Protein AF-C0CPZ6-F1 (afdb_monomer)

InterPro domains:
  IPR032525 Peptidase family U32, C-terminal [PF16325] (3-83)

Structure (mmCIF, N/CA/C/O backbone):
data_AF-C0CPZ6-F1
#
_entry.id   AF-C0CPZ6-F1
#
loop_
_atom_site.group_PDB
_atom_site.id
_atom_site.type_symbol
_atom_site.label_atom_id
_atom_site.label_alt_id
_atom_site.label_comp_id
_atom_site.label_asym_id
_atom_site.label_entity_id
_atom_site.label_seq_id
_atom_site.pdbx_PDB_ins_code
_atom_site.Cartn_x
_atom_site.Cartn_y
_atom_site.Cartn_z
_atom_site.occupancy
_atom_site.B_iso_or_equiv
_atom_site.auth_seq_id
_atom_site.auth_comp_id
_atom_site.auth_asym_id
_atom_site.auth_atom_id
_atom_site.pdbx_PDB_model_num
ATOM 1 N N . MET A 1 1 ? 2.869 23.919 -5.354 1.00 59.31 1 MET A N 1
ATOM 2 C CA . MET A 1 1 ? 3.395 22.561 -5.624 1.00 59.31 1 MET A CA 1
ATOM 3 C C . MET A 1 1 ? 2.331 21.588 -5.157 1.00 59.31 1 MET A C 1
ATOM 5 O O . MET A 1 1 ? 1.765 21.848 -4.108 1.00 59.31 1 MET A O 1
ATOM 9 N N . LYS A 1 2 ? 2.018 20.532 -5.917 1.00 64.31 2 LYS A N 1
ATOM 10 C CA . LYS A 1 2 ? 1.176 19.451 -5.389 1.00 64.31 2 LYS A CA 1
ATOM 11 C C . LYS A 1 2 ? 2.025 18.672 -4.388 1.00 64.31 2 LYS A C 1
ATOM 13 O O . LYS A 1 2 ? 3.010 18.059 -4.798 1.00 64.31 2 LYS A O 1
ATOM 18 N N . GLU A 1 3 ? 1.711 18.784 -3.105 1.00 89.19 3 GLU A N 1
ATOM 19 C CA . GLU A 1 3 ? 2.356 17.974 -2.075 1.00 89.19 3 GLU A CA 1
ATOM 20 C C . GLU A 1 3 ? 1.785 16.556 -2.133 1.00 89.19 3 GLU A C 1
ATOM 22 O O . GLU A 1 3 ? 0.608 16.360 -2.443 1.00 89.19 3 GLU A O 1
ATOM 27 N N . TYR A 1 4 ? 2.640 15.562 -1.906 1.00 93.75 4 TYR A N 1
ATOM 28 C CA . TYR A 1 4 ? 2.231 14.164 -1.886 1.00 93.75 4 TYR A CA 1
ATOM 29 C C . TYR A 1 4 ? 2.598 13.540 -0.552 1.00 93.75 4 TYR A C 1
ATOM 31 O O . TYR A 1 4 ? 3.741 13.640 -0.103 1.00 93.75 4 TYR A O 1
ATOM 39 N N . THR A 1 5 ? 1.644 12.822 0.025 1.00 95.50 5 THR A N 1
ATOM 40 C CA . THR A 1 5 ? 1.851 12.014 1.220 1.00 95.50 5 THR A CA 1
ATOM 41 C C . THR A 1 5 ? 2.162 10.584 0.810 1.00 95.50 5 THR A C 1
ATOM 43 O O . THR A 1 5 ? 1.358 9.910 0.168 1.00 95.50 5 THR A O 1
ATOM 46 N N . TYR A 1 6 ? 3.345 10.101 1.180 1.00 96.50 6 TYR A N 1
ATOM 47 C CA . TYR A 1 6 ? 3.749 8.719 0.942 1.00 96.50 6 TYR A CA 1
ATOM 48 C C . TYR A 1 6 ? 3.002 7.762 1.877 1.00 96.50 6 TYR A C 1
ATOM 50 O O . TYR A 1 6 ? 3.050 7.929 3.097 1.00 96.50 6 TYR A O 1
ATOM 58 N N . LEU A 1 7 ? 2.330 6.753 1.324 1.00 97.38 7 LEU A N 1
ATOM 59 C CA . LEU A 1 7 ? 1.537 5.795 2.101 1.00 97.38 7 LEU A CA 1
ATOM 60 C C . LEU A 1 7 ? 2.286 4.483 2.338 1.00 97.38 7 LEU A C 1
ATOM 62 O O . LEU A 1 7 ? 2.114 3.873 3.390 1.00 97.38 7 LEU A O 1
ATOM 66 N N . GLY A 1 8 ? 3.137 4.075 1.398 1.00 97.44 8 GLY A N 1
ATOM 67 C CA . GLY A 1 8 ? 3.892 2.826 1.442 1.00 97.44 8 GLY A CA 1
ATOM 68 C C . GLY A 1 8 ? 4.283 2.366 0.040 1.00 97.44 8 GLY A C 1
ATOM 69 O O . GLY A 1 8 ? 4.004 3.047 -0.949 1.00 97.44 8 GLY A O 1
ATOM 70 N N . PHE A 1 9 ? 4.909 1.199 -0.047 1.00 98.19 9 PHE A N 1
ATOM 71 C CA . PHE A 1 9 ? 5.163 0.516 -1.311 1.00 98.19 9 PHE A CA 1
ATOM 72 C C . PHE A 1 9 ? 4.705 -0.935 -1.210 1.00 98.19 9 PHE A C 1
ATOM 74 O O . PHE A 1 9 ? 4.620 -1.482 -0.109 1.00 98.19 9 PHE A O 1
ATOM 81 N N . VAL A 1 10 ? 4.410 -1.536 -2.357 1.00 98.25 10 VAL A N 1
ATOM 82 C CA . VAL A 1 10 ? 4.048 -2.948 -2.467 1.00 98.25 10 VAL A CA 1
ATOM 83 C C . VAL A 1 10 ? 5.285 -3.794 -2.211 1.00 98.25 10 VAL A C 1
ATOM 85 O O . VAL A 1 10 ? 6.203 -3.833 -3.031 1.00 98.25 10 VAL A O 1
ATOM 88 N N . GLU A 1 11 ? 5.305 -4.459 -1.065 1.00 98.00 11 GLU A N 1
ATOM 89 C CA . GLU A 1 11 ? 6.372 -5.382 -0.688 1.00 98.00 11 GLU A CA 1
ATOM 90 C C . GLU A 1 11 ? 6.188 -6.708 -1.425 1.00 98.00 11 GLU A C 1
ATOM 92 O O . GLU A 1 11 ? 7.107 -7.194 -2.081 1.00 98.00 11 GLU A O 1
ATOM 97 N N . GLU A 1 12 ? 4.973 -7.252 -1.361 1.00 97.25 12 GLU A N 1
ATOM 98 C CA . GLU A 1 12 ? 4.591 -8.540 -1.935 1.00 97.25 12 GLU A CA 1
ATOM 99 C C . GLU A 1 12 ? 3.120 -8.518 -2.376 1.00 97.25 12 GLU A C 1
ATOM 101 O O . GLU A 1 12 ? 2.354 -7.616 -2.021 1.00 97.25 12 GLU A O 1
ATOM 106 N N . LEU A 1 13 ? 2.724 -9.521 -3.162 1.00 97.06 13 LEU A N 1
ATOM 107 C CA . LEU A 1 13 ? 1.336 -9.740 -3.561 1.00 97.06 13 LEU A CA 1
ATOM 108 C C . LEU A 1 13 ? 0.811 -11.020 -2.927 1.00 97.06 13 LEU A C 1
ATOM 110 O O . LEU A 1 13 ? 1.491 -12.048 -2.952 1.00 97.06 13 LEU A O 1
ATOM 114 N N . THR A 1 14 ? -0.415 -10.976 -2.414 1.00 95.38 14 THR A N 1
ATOM 115 C CA . THR A 1 14 ? -1.110 -12.197 -1.997 1.00 95.38 14 THR A CA 1
ATOM 116 C C . THR A 1 14 ? -1.517 -13.028 -3.225 1.00 95.38 14 THR A C 1
ATOM 118 O O . THR A 1 14 ? -1.559 -12.496 -4.341 1.00 95.38 14 THR A O 1
ATOM 121 N N . PRO A 1 15 ? -1.860 -14.321 -3.064 1.00 93.56 15 PRO A N 1
ATOM 122 C CA . PRO A 1 15 ? -2.395 -15.139 -4.157 1.00 93.56 15 PRO A CA 1
ATOM 123 C C . PRO A 1 15 ? -3.647 -14.544 -4.826 1.00 93.56 15 PRO A C 1
ATOM 125 O O . PRO A 1 15 ? -3.880 -14.766 -6.012 1.00 93.56 15 PRO A O 1
ATOM 128 N N . GLU A 1 16 ? -4.429 -13.756 -4.086 1.00 91.62 16 GLU A N 1
ATOM 129 C CA . GLU A 1 16 ? -5.622 -13.044 -4.560 1.00 91.62 16 GLU A CA 1
ATOM 130 C C . GLU A 1 16 ? -5.288 -11.717 -5.265 1.00 91.62 16 GLU A C 1
A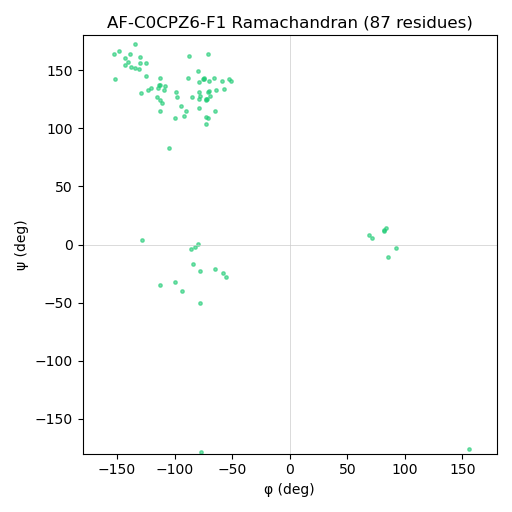TOM 132 O O . GLU A 1 16 ? -6.184 -11.035 -5.760 1.00 91.62 16 GLU A O 1
ATOM 137 N N . GLY A 1 17 ? -4.007 -11.341 -5.325 1.00 93.50 17 GLY A N 1
ATOM 138 C CA . GLY A 1 17 ? -3.527 -10.127 -5.982 1.00 93.50 17 GLY A CA 1
ATOM 139 C C . GLY A 1 17 ? -3.610 -8.860 -5.130 1.00 93.50 17 GLY A C 1
ATOM 140 O O . GLY A 1 17 ? -3.466 -7.765 -5.677 1.00 93.50 17 GLY A O 1
ATOM 141 N N . MET A 1 18 ? -3.826 -8.977 -3.815 1.00 96.44 18 MET A N 1
ATOM 142 C CA . MET A 1 18 ? -3.799 -7.822 -2.914 1.00 96.44 18 MET A CA 1
ATOM 143 C C . MET A 1 18 ? -2.362 -7.360 -2.669 1.00 96.44 18 MET A C 1
ATOM 145 O O . MET A 1 18 ? -1.451 -8.180 -2.545 1.00 96.44 18 MET A O 1
ATOM 149 N N . ALA A 1 19 ? -2.161 -6.048 -2.562 1.00 97.94 19 ALA A N 1
ATOM 150 C CA . ALA A 1 19 ? -0.866 -5.480 -2.218 1.00 97.94 19 ALA A CA 1
ATOM 151 C C . ALA A 1 19 ? -0.623 -5.576 -0.717 1.00 97.94 19 ALA A C 1
ATOM 153 O O . ALA A 1 19 ? -1.315 -4.919 0.059 1.00 97.94 19 ALA A O 1
ATOM 154 N N . GLN A 1 20 ? 0.401 -6.319 -0.316 1.00 98.31 20 GLN A N 1
ATOM 155 C CA . GLN A 1 20 ? 0.944 -6.194 1.023 1.00 98.31 20 GLN A CA 1
ATOM 156 C C . GLN A 1 20 ? 1.823 -4.946 1.105 1.00 98.31 20 GLN A C 1
ATOM 158 O O . GLN A 1 20 ? 2.753 -4.781 0.310 1.00 98.31 20 GLN A O 1
ATOM 163 N N . ILE A 1 21 ? 1.557 -4.096 2.093 1.00 98.12 21 ILE A N 1
ATOM 164 C CA . ILE A 1 21 ? 2.350 -2.897 2.362 1.00 98.12 21 ILE A CA 1
ATOM 165 C C . ILE A 1 21 ? 2.640 -2.759 3.856 1.00 98.12 21 ILE A C 1
ATOM 167 O O . ILE A 1 21 ? 1.812 -3.115 4.696 1.00 98.12 21 ILE A O 1
ATOM 171 N N . THR A 1 22 ? 3.759 -2.115 4.178 1.00 98.06 22 THR A N 1
ATOM 172 C CA . THR A 1 22 ? 3.963 -1.473 5.480 1.00 98.06 22 THR A CA 1
ATOM 173 C C . THR A 1 22 ? 3.508 -0.017 5.388 1.00 98.06 22 THR A C 1
ATOM 175 O O . THR A 1 22 ? 4.154 0.803 4.722 1.00 98.06 22 THR A O 1
ATOM 178 N N . GLN A 1 23 ? 2.403 0.324 6.051 1.00 95.50 23 GLN A N 1
ATOM 179 C CA . GLN A 1 23 ? 1.842 1.675 6.006 1.00 95.50 23 GLN A CA 1
ATOM 180 C C . GLN A 1 23 ? 2.784 2.697 6.671 1.00 95.50 23 GLN A C 1
ATOM 182 O O . GLN A 1 23 ? 3.444 2.415 7.676 1.00 95.50 23 GLN A O 1
ATOM 187 N N . ARG A 1 24 ? 2.854 3.912 6.108 1.00 97.19 24 ARG A N 1
ATOM 188 C CA . ARG A 1 24 ? 3.585 5.060 6.681 1.00 97.19 24 ARG A CA 1
ATOM 189 C C . ARG A 1 24 ? 2.699 6.205 7.153 1.00 97.19 24 ARG A C 1
ATOM 191 O O 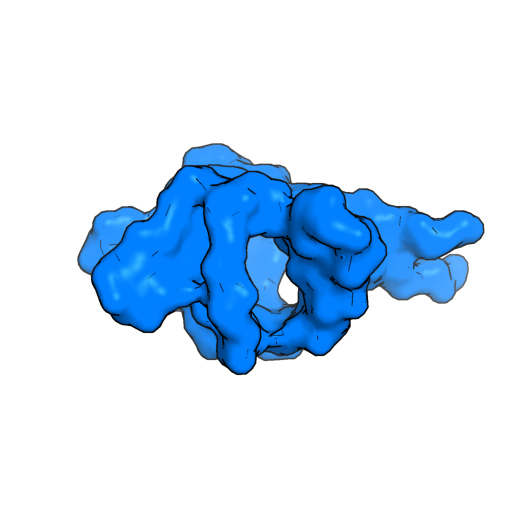. ARG A 1 24 ? 3.057 6.869 8.121 1.00 97.19 24 ARG A O 1
ATOM 198 N N . ASN A 1 25 ? 1.590 6.454 6.465 1.00 96.19 25 ASN A N 1
ATOM 199 C CA . ASN A 1 25 ? 0.655 7.533 6.766 1.00 96.19 25 ASN A CA 1
ATOM 200 C C . ASN A 1 25 ? -0.783 7.044 6.629 1.00 96.19 25 ASN A C 1
ATOM 202 O O . ASN A 1 25 ? -1.056 6.133 5.846 1.00 96.19 25 ASN A O 1
ATOM 206 N N . LYS A 1 26 ? -1.702 7.665 7.379 1.00 95.69 26 LYS A N 1
ATOM 207 C CA . LYS A 1 26 ? -3.110 7.263 7.400 1.00 95.69 26 LYS A CA 1
ATOM 208 C C . LYS A 1 26 ? -3.784 7.463 6.043 1.00 95.69 26 LYS A C 1
ATOM 210 O O . LYS A 1 26 ? -3.727 8.555 5.477 1.00 95.69 26 LYS A O 1
ATOM 215 N N . PHE A 1 27 ? -4.499 6.428 5.616 1.00 96.56 27 PHE A N 1
ATOM 216 C CA . PHE A 1 27 ? -5.449 6.434 4.507 1.00 96.56 27 PHE A CA 1
ATOM 217 C C . PHE A 1 27 ? -6.644 5.533 4.853 1.00 96.56 27 PHE A C 1
ATOM 219 O O . PHE A 1 27 ? -6.552 4.700 5.765 1.00 96.56 27 PHE A O 1
ATOM 226 N N . SER A 1 28 ? -7.765 5.721 4.159 1.00 97.62 28 SER A N 1
ATOM 227 C CA . SER A 1 28 ? -9.023 5.011 4.434 1.00 97.62 28 SER A CA 1
ATOM 228 C C . SER A 1 28 ? -9.633 4.399 3.174 1.00 97.62 28 SER A C 1
ATOM 230 O O . SER A 1 28 ? -9.311 4.795 2.053 1.00 97.62 28 SER A O 1
ATOM 232 N N . VAL A 1 29 ? -10.539 3.439 3.349 1.00 98.12 29 VAL A N 1
ATOM 233 C CA . VAL A 1 29 ? -11.397 2.955 2.259 1.00 98.12 29 VAL A CA 1
ATOM 234 C C . VAL A 1 29 ? -12.221 4.124 1.699 1.00 98.12 29 VAL A C 1
ATOM 236 O O . VAL A 1 29 ? -12.674 4.995 2.438 1.00 98.12 29 VAL A O 1
ATOM 239 N N . GLY A 1 30 ? -12.386 4.167 0.377 1.00 97.62 30 GLY A N 1
ATOM 240 C CA . GLY A 1 30 ? -13.052 5.252 -0.351 1.00 97.62 30 GLY A CA 1
ATOM 241 C C . GLY A 1 30 ? -12.141 6.432 -0.705 1.00 97.62 30 GLY A C 1
ATOM 242 O O . GLY A 1 30 ? -12.524 7.279 -1.513 1.00 97.62 30 GLY A O 1
ATOM 243 N N . GLU A 1 31 ? -10.926 6.483 -0.163 1.00 96.12 31 GLU A N 1
ATOM 244 C CA . GLU A 1 31 ? -9.971 7.555 -0.430 1.00 96.12 31 GLU A CA 1
ATOM 245 C C . GLU A 1 31 ? -9.341 7.420 -1.824 1.00 96.12 31 GLU A C 1
ATOM 247 O O . GLU A 1 31 ? -9.058 6.311 -2.293 1.00 96.12 31 GLU A O 1
ATOM 252 N N . LYS A 1 32 ? -9.115 8.555 -2.496 1.00 96.94 32 LYS A N 1
ATOM 253 C CA . LYS A 1 32 ? -8.379 8.603 -3.763 1.00 96.94 32 LYS A CA 1
ATOM 254 C C . LYS A 1 32 ? -6.879 8.671 -3.505 1.00 96.94 32 LYS A C 1
ATOM 256 O O . LYS A 1 32 ? -6.406 9.562 -2.802 1.00 96.94 32 LYS A O 1
ATOM 261 N N . ILE A 1 33 ? -6.140 7.759 -4.121 1.00 96.81 33 ILE A N 1
ATOM 262 C CA . ILE A 1 33 ? -4.681 7.689 -4.053 1.00 96.81 33 ILE A CA 1
ATOM 263 C C . ILE A 1 33 ? -4.106 7.473 -5.455 1.00 96.81 33 ILE A C 1
ATOM 265 O O . ILE A 1 33 ? -4.833 7.219 -6.414 1.00 96.81 33 ILE A O 1
ATOM 269 N N . GLU A 1 34 ? -2.789 7.541 -5.573 1.00 97.31 34 GLU A N 1
ATOM 270 C CA . GLU A 1 34 ? -2.052 7.179 -6.772 1.00 97.31 34 GLU A CA 1
ATOM 271 C C . GLU A 1 34 ? -1.182 5.947 -6.530 1.00 97.31 34 GLU A C 1
ATOM 273 O O . GLU A 1 34 ? -0.473 5.857 -5.523 1.00 97.31 34 GLU A O 1
ATOM 278 N N . VAL A 1 35 ? -1.192 5.037 -7.504 1.00 98.00 35 VAL A N 1
ATOM 279 C CA . VAL A 1 35 ? -0.205 3.963 -7.639 1.00 98.00 35 VAL A CA 1
ATOM 280 C C . VAL A 1 35 ? 0.822 4.392 -8.678 1.00 98.00 35 VAL A C 1
ATOM 282 O O . VAL A 1 35 ? 0.522 4.458 -9.873 1.00 98.00 35 VAL A O 1
ATOM 285 N N . MET A 1 36 ? 2.03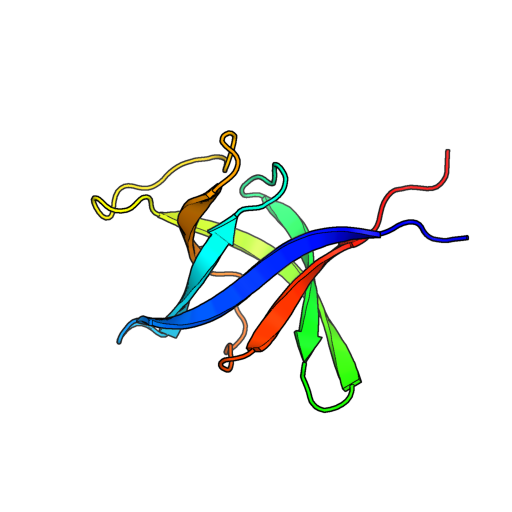1 4.695 -8.220 1.00 97.44 36 MET A N 1
ATOM 286 C CA . MET A 1 36 ? 3.175 5.013 -9.065 1.00 97.44 36 MET A CA 1
ATOM 287 C C . MET A 1 36 ? 3.932 3.725 -9.390 1.00 97.44 36 MET A C 1
ATOM 289 O O . MET A 1 36 ? 4.490 3.070 -8.508 1.00 97.44 36 MET A O 1
ATOM 293 N N . LYS A 1 37 ? 3.934 3.368 -10.671 1.00 96.00 37 LYS A N 1
ATOM 294 C CA . LYS A 1 37 ? 4.597 2.185 -11.214 1.00 96.00 37 LYS A CA 1
ATOM 295 C C . LYS A 1 37 ? 6.101 2.441 -11.397 1.00 96.00 37 LYS A C 1
ATOM 297 O O . LYS A 1 37 ? 6.484 3.563 -1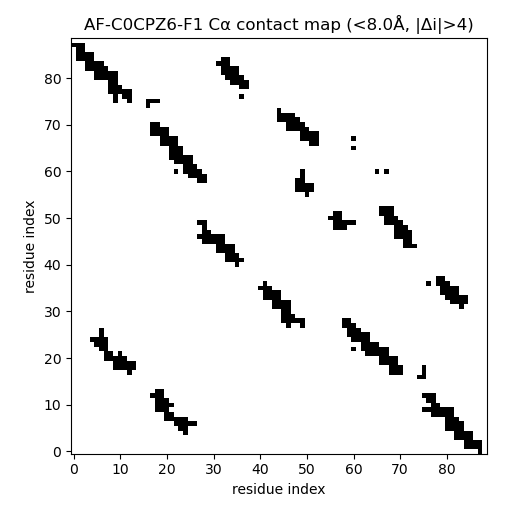1.745 1.00 96.00 37 LYS A O 1
ATOM 302 N N . PRO A 1 38 ? 6.961 1.411 -11.283 1.00 91.81 38 PRO A N 1
ATOM 303 C CA . PRO A 1 38 ? 8.392 1.524 -11.589 1.00 91.81 38 PRO A CA 1
ATOM 304 C C . PRO A 1 38 ? 8.696 1.982 -13.024 1.00 91.81 38 PRO A C 1
ATOM 306 O O . PRO A 1 38 ? 9.749 2.559 -13.278 1.00 91.81 38 PRO A O 1
ATOM 309 N N . ASP A 1 39 ? 7.771 1.751 -13.961 1.00 92.62 39 ASP A N 1
ATOM 310 C CA . ASP A 1 39 ? 7.878 2.203 -15.354 1.00 92.62 39 ASP A CA 1
ATOM 311 C C . ASP A 1 39 ? 7.513 3.688 -15.569 1.00 92.62 39 ASP A C 1
ATOM 313 O O . ASP A 1 39 ? 7.565 4.182 -16.695 1.00 92.62 39 ASP A O 1
ATOM 317 N N . GLY A 1 40 ? 7.157 4.407 -14.499 1.00 91.00 40 GLY A N 1
ATOM 318 C CA . GLY A 1 40 ? 6.842 5.835 -14.514 1.00 91.00 40 GLY A CA 1
ATOM 319 C C . GLY A 1 40 ? 5.363 6.173 -14.716 1.00 91.00 40 GLY A C 1
ATOM 320 O O . GLY A 1 40 ? 5.004 7.352 -14.654 1.00 91.00 40 GLY A O 1
ATOM 321 N N . ARG A 1 41 ? 4.481 5.186 -14.929 1.00 95.69 41 ARG A N 1
ATOM 322 C CA 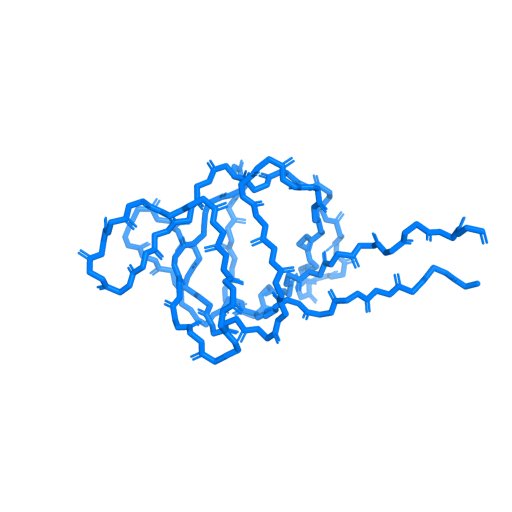. ARG A 1 41 ? 3.029 5.429 -14.967 1.00 95.69 41 ARG A CA 1
ATOM 323 C C . ARG A 1 41 ? 2.495 5.761 -13.572 1.00 95.69 41 ARG A C 1
ATOM 325 O O . ARG A 1 41 ? 2.860 5.115 -12.598 1.00 95.69 41 ARG A O 1
ATOM 332 N N . ASN A 1 42 ? 1.561 6.708 -13.498 1.00 96.00 42 ASN A N 1
ATOM 333 C CA . ASN A 1 42 ? 0.792 7.004 -12.287 1.00 96.00 42 ASN A CA 1
ATOM 334 C C . ASN A 1 42 ? -0.679 6.679 -12.547 1.00 96.00 42 ASN A C 1
ATOM 336 O O . ASN A 1 42 ? -1.244 7.139 -13.541 1.00 96.00 42 ASN A O 1
ATOM 340 N N . LEU A 1 43 ? -1.281 5.873 -11.678 1.00 96.88 43 LEU A N 1
ATOM 341 C CA . LEU A 1 43 ? -2.683 5.478 -11.771 1.00 96.88 43 LEU A CA 1
ATOM 342 C C . LEU A 1 43 ? -3.449 6.085 -10.598 1.00 96.88 43 LEU A C 1
ATOM 344 O O . LEU A 1 43 ? -3.198 5.700 -9.460 1.00 96.88 43 LEU A O 1
ATOM 348 N N . GLU A 1 44 ? -4.383 6.998 -10.868 1.00 96.88 44 GLU A N 1
ATOM 349 C CA . GLU A 1 44 ? -5.345 7.449 -9.856 1.00 96.88 44 GLU A CA 1
ATOM 350 C C . GLU A 1 44 ? -6.358 6.327 -9.603 1.00 96.88 44 GLU A C 1
ATOM 352 O O . GLU A 1 44 ? -7.001 5.826 -10.530 1.00 96.88 44 GLU A O 1
ATOM 357 N N . VAL A 1 45 ? -6.482 5.916 -8.346 1.00 97.19 45 VAL A N 1
ATOM 358 C CA . VAL A 1 45 ? -7.323 4.798 -7.916 1.00 97.19 45 VAL A CA 1
ATOM 359 C C . VAL A 1 45 ? -8.057 5.146 -6.625 1.00 97.19 45 VAL A C 1
ATOM 361 O O . VAL A 1 45 ? -7.692 6.074 -5.906 1.00 97.19 45 VAL A O 1
ATOM 364 N N . THR A 1 46 ? -9.089 4.369 -6.312 1.00 98.00 46 THR A N 1
ATOM 365 C CA . THR A 1 46 ? -9.811 4.460 -5.040 1.00 98.00 46 THR A CA 1
ATOM 366 C C . THR A 1 46 ? -9.498 3.234 -4.202 1.00 98.00 46 THR A C 1
ATOM 368 O O . THR A 1 46 ? -9.579 2.113 -4.707 1.00 98.00 46 THR A O 1
ATOM 371 N N . VAL A 1 47 ? -9.174 3.433 -2.926 1.00 97.94 47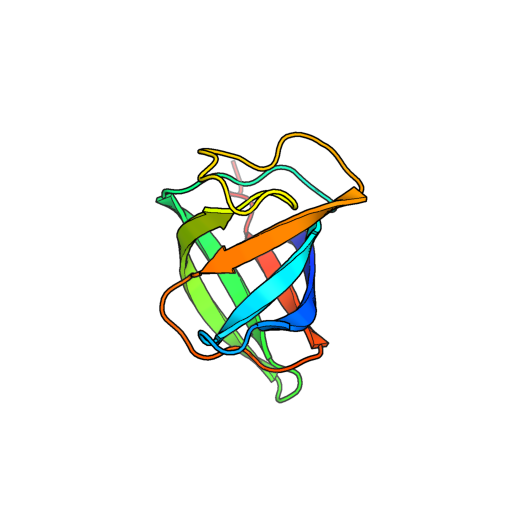 VAL A N 1
ATOM 372 C CA . VAL A 1 47 ? -8.982 2.337 -1.970 1.00 97.94 47 VAL A CA 1
ATOM 373 C C . VAL A 1 47 ? -10.311 1.615 -1.775 1.00 97.94 47 VAL A C 1
ATOM 375 O O . VAL A 1 47 ? -11.274 2.206 -1.293 1.00 97.94 47 VAL A O 1
ATOM 378 N N . ARG A 1 48 ? -10.388 0.346 -2.179 1.00 97.94 48 ARG A N 1
ATOM 379 C CA . ARG A 1 48 ? -11.625 -0.450 -2.131 1.00 97.94 48 ARG A CA 1
ATOM 380 C C . ARG A 1 48 ? -11.731 -1.261 -0.856 1.00 97.94 48 ARG A C 1
ATOM 382 O O . ARG A 1 48 ? -12.818 -1.390 -0.308 1.00 97.94 48 ARG A O 1
ATOM 389 N N . ARG A 1 49 ? -10.606 -1.822 -0.416 1.00 97.88 49 ARG A N 1
ATOM 390 C CA . ARG A 1 49 ? -10.548 -2.736 0.722 1.00 97.88 49 ARG A CA 1
ATOM 391 C C . ARG A 1 49 ? -9.185 -2.653 1.389 1.00 97.88 49 ARG A C 1
ATOM 393 O O . ARG A 1 49 ? -8.169 -2.541 0.702 1.00 97.88 49 ARG A O 1
ATOM 400 N N . ILE A 1 50 ? -9.182 -2.738 2.713 1.00 98.19 50 ILE A N 1
ATOM 401 C CA . ILE A 1 50 ? -7.980 -2.861 3.535 1.00 98.19 50 ILE A CA 1
ATOM 402 C C . ILE A 1 50 ? -8.203 -4.045 4.475 1.00 98.19 50 ILE A C 1
ATOM 404 O O . ILE A 1 50 ? -9.245 -4.109 5.127 1.00 98.19 50 ILE A O 1
ATOM 408 N N . LEU A 1 51 ? -7.241 -4.963 4.541 1.00 97.81 51 LEU A N 1
ATOM 409 C CA . LEU A 1 51 ? -7.203 -6.034 5.534 1.00 97.81 51 LEU A CA 1
ATOM 410 C C . LEU A 1 51 ? -6.036 -5.829 6.497 1.00 97.81 51 LEU A C 1
ATOM 412 O O . LEU A 1 51 ? -4.954 -5.403 6.078 1.00 97.81 51 LEU A O 1
ATOM 416 N N . ASN A 1 52 ? -6.250 -6.161 7.768 1.00 96.81 52 ASN A N 1
ATOM 417 C CA . ASN A 1 52 ? -5.180 -6.270 8.759 1.00 96.81 52 ASN A CA 1
ATOM 418 C C . ASN A 1 52 ? -4.391 -7.591 8.597 1.00 96.81 52 ASN A C 1
ATOM 420 O O . ASN A 1 52 ? -4.666 -8.400 7.708 1.00 96.81 52 ASN A O 1
ATOM 424 N N . GLU A 1 53 ? -3.398 -7.819 9.460 1.00 94.81 53 GLU A N 1
ATOM 425 C CA . GLU A 1 53 ? -2.591 -9.052 9.452 1.00 94.81 53 GLU A CA 1
ATOM 426 C C . GLU A 1 53 ? -3.394 -10.320 9.783 1.00 94.81 53 GLU A C 1
ATOM 428 O O . GLU A 1 53 ? -2.984 -11.416 9.408 1.00 94.81 53 GLU A O 1
ATOM 433 N N . GLU A 1 54 ? -4.546 -10.169 10.436 1.00 95.25 54 GLU A N 1
ATOM 434 C CA . GLU A 1 54 ? -5.470 -11.255 10.783 1.00 95.25 54 GLU A CA 1
ATOM 435 C C . GLU A 1 54 ? -6.455 -11.569 9.639 1.00 95.25 54 GLU A C 1
ATOM 437 O O . GLU A 1 54 ? -7.222 -12.528 9.722 1.00 95.25 54 GLU A O 1
ATOM 442 N N . GLY A 1 55 ? -6.412 -10.803 8.541 1.00 94.81 55 GLY A N 1
ATOM 443 C CA . GLY A 1 55 ? -7.296 -10.961 7.385 1.00 94.81 55 GLY A CA 1
ATOM 444 C C . GLY A 1 55 ? -8.675 -10.317 7.555 1.00 94.81 55 GLY A C 1
ATOM 445 O O . GLY A 1 55 ? -9.568 -10.570 6.743 1.00 94.81 55 GLY A O 1
ATOM 446 N N . GLU A 1 56 ? -8.864 -9.485 8.578 1.00 97.12 56 GLU A N 1
ATOM 447 C CA . GLU A 1 56 ? -10.115 -8.777 8.850 1.00 97.12 56 GLU A CA 1
ATOM 448 C C . GLU A 1 56 ? -10.174 -7.438 8.114 1.00 97.12 56 GLU A C 1
ATOM 450 O O . GLU A 1 56 ? -9.174 -6.725 8.000 1.00 97.12 56 GLU A O 1
ATOM 455 N N . GLU A 1 57 ? -11.367 -7.070 7.644 1.00 97.62 57 GLU A N 1
ATOM 456 C CA . GLU A 1 57 ? -11.597 -5.776 7.004 1.00 97.62 57 GLU A CA 1
ATOM 457 C C . GLU A 1 57 ? -11.528 -4.625 8.002 1.00 97.62 57 GLU A C 1
ATOM 459 O O . GLU A 1 57 ? -12.179 -4.639 9.047 1.00 97.62 57 GLU A O 1
ATOM 464 N N . VAL A 1 58 ? -10.774 -3.591 7.634 1.00 97.19 58 VAL A N 1
ATOM 465 C CA . VAL A 1 58 ? -10.667 -2.347 8.397 1.00 97.19 58 VAL A CA 1
ATOM 466 C C . VAL A 1 58 ? -11.007 -1.153 7.512 1.00 97.19 58 VAL A C 1
ATOM 468 O O . VAL A 1 58 ? -10.688 -1.115 6.325 1.00 97.19 58 VAL A O 1
ATOM 471 N N . GLU A 1 59 ? -11.641 -0.137 8.093 1.00 96.94 59 GLU A N 1
ATOM 472 C CA . GLU A 1 59 ? -12.043 1.064 7.346 1.00 96.94 59 GLU A CA 1
ATOM 473 C C . GLU A 1 59 ? -10.872 2.018 7.088 1.00 96.94 59 GLU A C 1
ATOM 475 O O . GLU A 1 59 ? -10.911 2.838 6.169 1.00 96.94 59 GLU A O 1
ATOM 480 N N . SER A 1 60 ? -9.817 1.934 7.901 1.00 94.50 60 SER A N 1
ATOM 481 C CA . SER A 1 60 ? -8.644 2.789 7.762 1.00 94.50 60 SER A CA 1
ATOM 482 C C . SER A 1 60 ? -7.374 2.140 8.290 1.00 94.50 60 SER A C 1
ATOM 484 O O . SER A 1 60 ? -7.415 1.187 9.066 1.00 94.50 60 SER A O 1
ATOM 486 N N . ALA A 1 61 ? -6.246 2.716 7.886 1.00 89.69 61 ALA A N 1
ATOM 487 C CA . ALA A 1 61 ? -4.911 2.390 8.356 1.00 89.69 61 ALA A CA 1
ATOM 488 C C . ALA A 1 61 ? -4.403 3.485 9.314 1.00 89.69 61 ALA A C 1
ATOM 490 O O . ALA A 1 61 ? -3.735 4.410 8.856 1.00 89.69 61 ALA A O 1
ATOM 491 N N . PRO A 1 62 ? -4.744 3.486 10.615 1.00 88.25 62 PRO A N 1
ATOM 492 C CA . PRO A 1 62 ? -4.431 4.607 11.505 1.00 88.25 62 PRO A CA 1
ATOM 493 C C . PRO A 1 62 ? -3.014 4.570 12.097 1.00 88.25 62 PRO A C 1
ATOM 495 O O . PRO A 1 62 ? -2.554 5.599 12.595 1.00 88.25 62 PRO A O 1
ATOM 498 N N . HIS A 1 63 ? -2.319 3.428 12.060 1.00 87.44 63 HIS A N 1
ATOM 499 C CA . HIS A 1 63 ? -1.053 3.230 12.770 1.00 87.44 63 HIS A CA 1
ATOM 500 C C . HIS A 1 63 ? 0.147 3.113 11.813 1.00 87.44 63 HIS A C 1
ATOM 502 O O . HIS A 1 63 ? 0.171 2.205 10.982 1.00 87.44 63 HIS A O 1
ATOM 508 N N . PRO A 1 64 ? 1.162 3.993 11.941 1.00 91.62 64 PRO A N 1
ATOM 509 C CA . PRO A 1 64 ? 2.440 3.847 11.252 1.00 91.62 64 PRO A CA 1
ATOM 510 C C . PRO A 1 64 ? 3.071 2.476 11.474 1.00 91.62 64 PRO A C 1
ATOM 512 O O . PRO A 1 64 ? 3.051 1.957 12.585 1.00 91.62 64 PRO A O 1
ATOM 515 N N . GLN A 1 65 ? 3.707 1.945 10.430 1.00 94.19 65 GLN A N 1
ATOM 516 C CA . GLN A 1 65 ? 4.403 0.652 10.414 1.00 94.19 65 GLN A CA 1
ATOM 517 C C . GLN A 1 65 ? 3.491 -0.579 10.527 1.00 94.19 65 GLN A C 1
ATOM 519 O O . GLN A 1 65 ? 3.997 -1.694 10.624 1.00 94.19 65 GLN A O 1
ATOM 524 N N . GLN A 1 66 ? 2.170 -0.402 10.466 1.00 94.88 66 GLN A N 1
ATOM 525 C CA . GLN A 1 66 ? 1.233 -1.518 10.392 1.00 94.88 66 GLN A CA 1
ATOM 526 C C . GLN A 1 66 ? 1.322 -2.195 9.019 1.00 94.88 66 GLN A C 1
ATOM 528 O O . GLN A 1 66 ? 1.267 -1.522 7.983 1.00 94.88 66 GLN A O 1
ATOM 533 N N . ARG A 1 67 ? 1.433 -3.525 9.013 1.00 97.69 67 ARG A N 1
ATOM 534 C CA . ARG A 1 67 ? 1.327 -4.331 7.796 1.00 97.69 67 ARG A CA 1
ATOM 535 C C . ARG A 1 67 ? -0.143 -4.488 7.422 1.00 97.69 67 ARG A C 1
ATOM 537 O O . ARG A 1 67 ? -0.975 -4.799 8.272 1.00 97.69 67 ARG A O 1
ATOM 544 N N . LEU A 1 68 ? -0.459 -4.233 6.159 1.00 97.75 68 LEU A N 1
ATOM 545 C CA . LEU A 1 68 ? -1.822 -4.243 5.633 1.00 97.75 68 LEU A CA 1
ATOM 546 C C . LEU A 1 68 ? -1.857 -4.869 4.246 1.00 97.75 68 LEU A C 1
ATOM 548 O O . LEU A 1 68 ? -0.865 -4.823 3.517 1.00 97.75 68 LEU A O 1
ATOM 552 N N . TYR A 1 69 ? -3.030 -5.368 3.865 1.00 98.12 69 TYR A N 1
ATOM 553 C CA . TYR A 1 69 ? -3.312 -5.824 2.508 1.00 98.12 69 TYR A CA 1
ATOM 554 C C . TYR A 1 69 ? -4.342 -4.910 1.863 1.00 98.12 69 TYR A C 1
ATOM 556 O O . TYR A 1 69 ? -5.426 -4.706 2.407 1.00 98.12 69 TYR A O 1
ATOM 564 N N . VAL A 1 70 ? -4.011 -4.348 0.707 1.00 97.94 70 VAL A N 1
ATOM 565 C CA . VAL A 1 70 ? -4.804 -3.297 0.067 1.00 97.94 70 VAL A CA 1
ATOM 566 C C . VAL A 1 70 ? -5.268 -3.747 -1.312 1.00 97.94 70 VAL A C 1
ATOM 568 O O . VAL A 1 70 ? -4.482 -4.260 -2.109 1.00 97.94 70 VAL A O 1
ATOM 571 N N . ASP A 1 71 ? -6.545 -3.508 -1.600 1.00 97.50 71 ASP A N 1
ATOM 572 C CA . ASP A 1 71 ? -7.105 -3.572 -2.949 1.00 97.50 71 ASP A CA 1
ATOM 573 C C . ASP A 1 71 ? -7.573 -2.182 -3.393 1.00 97.50 71 ASP A C 1
ATOM 575 O O . ASP A 1 71 ? -8.250 -1.452 -2.663 1.00 97.50 71 ASP A O 1
ATOM 579 N N . VAL A 1 72 ? -7.220 -1.833 -4.625 1.00 96.12 72 VAL A N 1
ATOM 580 C CA . VAL A 1 72 ? -7.596 -0.579 -5.291 1.00 96.12 72 VAL A CA 1
ATOM 581 C C . VAL A 1 72 ? -8.217 -0.824 -6.672 1.00 96.12 72 VAL A C 1
ATOM 583 O O . VAL A 1 72 ? -8.519 0.118 -7.408 1.00 96.12 72 VAL A O 1
ATOM 586 N N . GLY A 1 73 ? -8.411 -2.089 -7.058 1.00 93.56 73 GLY A N 1
ATOM 587 C CA . GLY A 1 73 ? -9.022 -2.460 -8.327 1.00 93.56 73 GLY A CA 1
ATOM 588 C C . GLY A 1 73 ? -8.122 -2.448 -9.548 1.00 93.56 73 GLY A C 1
ATOM 589 O O . GLY A 1 73 ? -8.642 -2.529 -10.662 1.00 93.56 73 GLY A O 1
ATOM 590 N N . VAL A 1 74 ? -6.810 -2.329 -9.359 1.00 93.25 74 VAL A N 1
ATOM 591 C CA . VAL A 1 74 ? -5.823 -2.526 -10.422 1.00 93.25 74 VAL A CA 1
ATOM 592 C C . VAL A 1 74 ? -4.820 -3.581 -9.991 1.00 93.25 74 VAL A C 1
ATOM 594 O O . VAL A 1 74 ? -4.594 -3.793 -8.804 1.00 93.25 74 VAL A O 1
ATOM 597 N N . THR A 1 75 ? -4.184 -4.224 -10.965 1.00 94.25 75 THR A N 1
ATOM 598 C CA . THR A 1 75 ? -3.099 -5.161 -10.685 1.00 94.25 75 THR A CA 1
ATOM 599 C C . THR A 1 75 ? -1.872 -4.409 -10.179 1.00 94.25 75 THR A C 1
ATOM 601 O O . THR A 1 75 ? -1.393 -3.459 -10.815 1.00 94.25 75 THR A O 1
ATOM 604 N N . PHE A 1 76 ? -1.350 -4.855 -9.044 1.00 95.88 76 PHE A N 1
ATOM 605 C CA . PHE A 1 76 ? -0.107 -4.366 -8.466 1.00 95.88 76 PHE A CA 1
ATOM 606 C C . PHE A 1 76 ? 1.111 -5.123 -8.999 1.00 95.88 76 PHE A C 1
ATOM 608 O O . PHE A 1 76 ? 1.003 -6.215 -9.557 1.00 95.88 76 PHE A O 1
ATOM 615 N N . GLN A 1 77 ? 2.281 -4.524 -8.820 1.00 95.31 77 GLN A N 1
ATOM 616 C CA . GLN A 1 77 ? 3.584 -5.157 -8.969 1.00 95.31 77 GLN A CA 1
ATOM 617 C C . GLN A 1 77 ? 4.428 -4.827 -7.732 1.00 95.31 77 GLN A C 1
ATOM 619 O O . GLN A 1 77 ? 4.236 -3.762 -7.139 1.00 95.31 77 GLN A O 1
ATOM 624 N N . PRO A 1 78 ? 5.368 -5.702 -7.335 1.00 96.19 78 PRO A N 1
ATOM 625 C CA . PRO A 1 78 ? 6.339 -5.354 -6.307 1.00 96.19 78 PRO A CA 1
ATOM 626 C C . PRO A 1 78 ? 7.027 -4.024 -6.632 1.00 96.19 78 PRO A C 1
ATOM 628 O O . PRO A 1 78 ? 7.345 -3.751 -7.792 1.00 96.19 78 PRO A O 1
ATOM 631 N N . TYR A 1 79 ? 7.256 -3.220 -5.596 1.00 96.56 79 TYR A N 1
ATOM 632 C CA . TYR A 1 79 ? 7.830 -1.871 -5.656 1.00 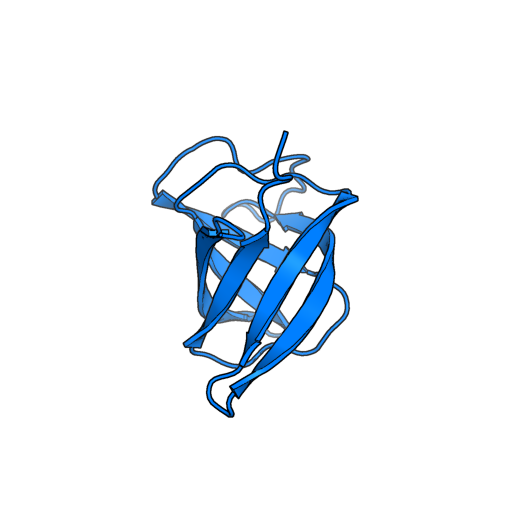96.56 79 TYR A CA 1
ATOM 633 C C . TYR A 1 79 ? 6.933 -0.773 -6.239 1.00 96.56 79 TYR A C 1
ATOM 635 O O . TYR A 1 79 ? 7.381 0.371 -6.342 1.00 96.56 79 TYR A O 1
ATOM 643 N N . ASP A 1 80 ? 5.669 -1.064 -6.556 1.00 98.19 80 ASP A N 1
ATOM 644 C CA . ASP A 1 80 ? 4.680 -0.011 -6.781 1.00 98.19 80 ASP A CA 1
ATOM 645 C C . ASP A 1 80 ? 4.576 0.882 -5.538 1.00 98.19 80 ASP A C 1
ATOM 647 O O . ASP A 1 80 ? 4.479 0.393 -4.411 1.00 98.19 80 ASP A O 1
ATOM 651 N N . ILE A 1 81 ? 4.571 2.198 -5.732 1.00 98.12 81 ILE A N 1
ATOM 652 C CA . ILE A 1 81 ? 4.470 3.175 -4.645 1.00 98.12 81 ILE A CA 1
ATOM 653 C C . ILE A 1 81 ? 3.028 3.654 -4.524 1.00 98.12 81 ILE A C 1
ATOM 655 O O . ILE A 1 81 ? 2.432 4.089 -5.507 1.00 98.12 81 I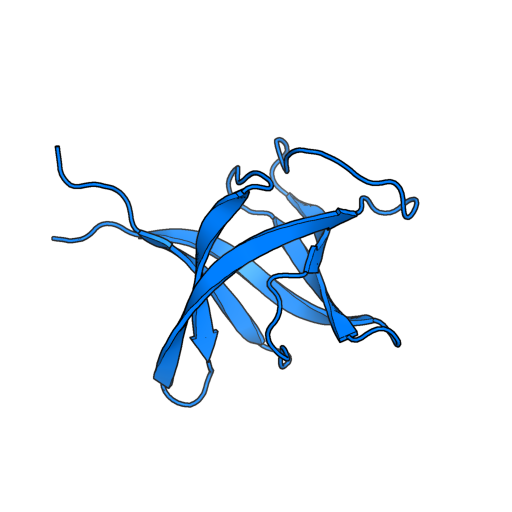LE A O 1
ATOM 659 N N . LEU A 1 82 ? 2.493 3.641 -3.306 1.00 97.88 82 LEU A N 1
ATOM 660 C CA . LEU A 1 82 ? 1.207 4.239 -2.975 1.00 97.88 82 LEU A CA 1
ATOM 661 C C . LEU A 1 82 ? 1.449 5.622 -2.370 1.00 97.88 82 LEU A C 1
ATOM 663 O O . LEU A 1 82 ? 2.194 5.779 -1.395 1.00 97.88 82 LEU A O 1
ATOM 667 N N . ARG A 1 83 ? 0.798 6.640 -2.930 1.00 97.31 83 ARG A N 1
ATOM 668 C CA . ARG A 1 83 ? 0.854 8.014 -2.418 1.00 97.31 83 ARG A CA 1
ATOM 669 C C . ARG A 1 83 ? -0.488 8.710 -2.558 1.00 97.31 83 ARG A C 1
ATOM 671 O O . ARG A 1 83 ? -1.256 8.393 -3.456 1.00 97.31 83 ARG A O 1
ATOM 678 N N . ARG A 1 84 ? -0.751 9.698 -1.717 1.00 95.69 84 ARG A N 1
ATOM 679 C CA . ARG A 1 84 ? -1.923 10.568 -1.828 1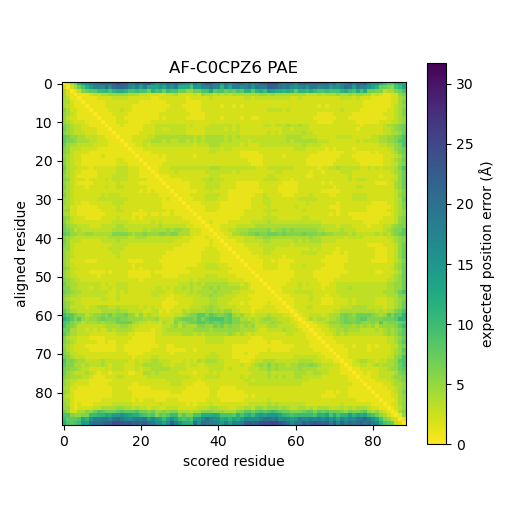.00 95.69 84 ARG A CA 1
ATOM 680 C C . ARG A 1 84 ? -1.503 11.951 -2.281 1.00 95.69 84 ARG A C 1
ATOM 682 O O . ARG A 1 84 ? -0.522 12.480 -1.771 1.00 95.69 84 ARG A O 1
ATOM 689 N N . GLN A 1 85 ? -2.242 12.530 -3.219 1.00 93.69 85 GLN A N 1
ATOM 690 C CA . GLN A 1 85 ? -2.092 13.940 -3.552 1.00 93.69 85 GLN A CA 1
ATOM 691 C C . GLN A 1 85 ? -2.823 14.779 -2.497 1.00 93.69 85 GLN A C 1
ATOM 693 O O . GLN A 1 85 ? -4.015 14.572 -2.281 1.00 93.69 85 GLN A O 1
ATOM 698 N N . GLU A 1 86 ? -2.134 15.720 -1.860 1.00 88.75 86 GLU A N 1
ATOM 699 C CA . GLU A 1 86 ? -2.770 16.670 -0.947 1.00 88.75 86 GLU A CA 1
ATOM 700 C C . GLU A 1 86 ? -3.464 17.781 -1.751 1.00 88.75 86 GLU A C 1
ATOM 702 O O . GLU A 1 86 ? -2.959 18.253 -2.783 1.00 88.75 86 GLU A O 1
ATOM 707 N N . GLU A 1 87 ? -4.649 18.189 -1.301 1.00 79.38 87 GLU A N 1
ATOM 708 C CA . GLU A 1 87 ? -5.354 19.325 -1.887 1.00 79.38 87 GLU A CA 1
ATOM 709 C C . GLU A 1 87 ? -4.623 20.613 -1.501 1.00 79.38 87 GLU A C 1
ATOM 711 O O . GLU A 1 87 ? -4.371 20.887 -0.329 1.00 79.38 87 GLU A O 1
ATOM 716 N N . THR A 1 88 ? -4.253 21.416 -2.499 1.00 66.62 88 THR A N 1
ATOM 717 C CA . THR A 1 88 ? -3.720 22.755 -2.239 1.00 66.62 88 THR A CA 1
ATOM 718 C C . THR A 1 88 ? -4.892 23.626 -1.798 1.00 66.62 88 THR A C 1
ATOM 720 O O . THR A 1 88 ? -5.724 23.981 -2.632 1.00 66.62 88 THR A O 1
ATOM 723 N N . THR A 1 89 ? -4.990 23.894 -0.495 1.00 56.88 89 THR A N 1
ATOM 724 C CA . THR A 1 89 ? -5.897 24.922 0.043 1.00 56.88 89 THR A CA 1
ATOM 725 C C . THR A 1 89 ? -5.384 26.314 -0.310 1.00 56.88 89 THR A C 1
ATOM 727 O O . THR A 1 89 ? -4.143 26.493 -0.335 1.00 56.88 89 THR A O 1
#

Solvent-accessible surface area (backbone atoms only — not comparable to full-atom values): 4960 Å² total; per-residue (Å²): 128,85,49,69,47,63,28,35,39,24,71,44,66,47,98,89,53,30,32,30,26,52,30,57,45,72,54,39,53,73,38,69,34,32,44,37,39,88,88,70,52,73,41,83,38,41,31,70,43,36,25,43,88,87,69,46,81,44,66,55,47,85,54,69,69,40,56,33,34,40,39,47,90,64,89,73,52,71,62,25,31,37,30,30,74,52,82,84,124

Mean predicted aligned error: 3.25 Å

Nearest PDB structures (foldseek):
  4he6-assembly1_A  TM=8.405E-01  e=2.888E-07  Geobacillus thermoleovorans CCB_US3_UF5
  4he5-assembly1_A  TM=8.728E-01  e=6.997E-07  Geobacillus thermoleovorans CCB_US3_UF5
  7vok-assembly1_A  TM=7.001E-01  e=1.382E-02  Mycobacterium tuberculosis
  1aip-assembly2_F  TM=6.385E-01  e=1.793E-02  Thermus thermophilus
  1zo1-assembly1_I  TM=5.808E-01  e=3.017E-02  Escherichia coli

Sequence (89 aa):
MKEYTYLGFVEELTPEGMAQITQRNKFSVGEKIEVMKPDGRNLEVTVRRILNEEGEEVESAPHPQQRLYVDVGVTFQPYDILRRQEETT

Foldseek 3Di:
DFDKAWFFFQADADPVQWGKTFGAAKDFAQDWKWWQDPVGDIDTFGWHFKAFPVRDTDGMDHDGRGIITTDGPDHDDGGTTIMHTDDDD

pLDDT: mean 94.13, std 7.68, range [56.88, 98.31]

Organism: Blautia hydrogenotrophica (strain DSM 10507 / JCM 14656 / S5a33) (NCBI:txid476272)

Radius of gyration: 12.1 Å; Cα contacts (8 Å, |Δi|>4): 228; chains: 1; bounding box: 21×40×28 Å

Secondary structure (DSSP, 8-state):
---EEEEEEEEEE-TT-PEEEE--S--BTT-EEEEE-TTS-EEEEE--EEE-TTS-B-SB--STT-EEEEE-SS---TTPEEEEEPP--